Protein AF-A0A2N4TRE2-F1 (afdb_monomer_lite)

Secondary structure (DSSP, 8-state):
--TT-HHHHHHHHHHHHHHHHHHHHHHHHHHHHHHHHHHHHHHHHHHHHHHHHHHHHHHHHHHHHHHHHHHHHHHHHHHHHHHHHS-HHHHHHHHHH---BHHHHHHHHHHHTT-PPPHHHHT--SB-S--HHHHHHHHHHHHHHHHHHHHHHHHHHHHHHHHHHHTS--

pLDDT: mean 89.24, std 7.19, range [51.22, 96.75]

Foldseek 3Di:
DDPPDVVVVVVVVVVVVVVVVVVVVVVVVVVVVVVVVVVVVVVVLVVQLVVQLVVLVVVLVVVLVVQLVVLVVVLVVVVVVCCVVDPPVVLVVQQVVDFDFQLVVQVVVCVVVVHDGDPVSNPGRDRPPDTPVNVVVVVSVVVSVVSSVVSVVVSVVVSVVSSVVSPDDD

Radius of gyration: 38.91 Å; chains: 1; bounding box: 86×21×116 Å

Structure (mmCIF, N/CA/C/O backbone):
data_AF-A0A2N4TRE2-F1
#
_entry.id   AF-A0A2N4TRE2-F1
#
loop_
_atom_site.group_PDB
_atom_site.id
_atom_site.type_symbol
_atom_site.label_atom_id
_atom_site.label_alt_id
_atom_site.label_comp_id
_atom_site.label_asym_id
_atom_site.label_entity_id
_atom_site.label_seq_id
_atom_site.pdbx_PDB_ins_code
_atom_site.Cartn_x
_atom_site.Cartn_y
_atom_site.Cartn_z
_atom_site.occupancy
_atom_site.B_iso_or_equiv
_atom_site.auth_seq_id
_atom_site.auth_comp_id
_atom_site.auth_asym_id
_atom_site.auth_atom_id
_atom_site.pdbx_PDB_model_num
ATOM 1 N N . MET A 1 1 ? -52.510 6.042 80.721 1.00 52.31 1 MET A N 1
ATOM 2 C CA . MET A 1 1 ? -51.894 4.866 80.067 1.00 52.31 1 MET A CA 1
ATOM 3 C C . MET A 1 1 ? -50.454 4.819 80.534 1.00 52.31 1 MET A C 1
ATOM 5 O O . MET A 1 1 ? -49.744 5.797 80.347 1.00 52.31 1 MET A O 1
ATOM 9 N N . SER A 1 2 ? -50.095 3.790 81.301 1.00 51.22 2 SER A N 1
ATOM 10 C CA . SER A 1 2 ? -48.836 3.756 82.049 1.00 51.22 2 SER A CA 1
ATOM 11 C C . SER A 1 2 ? -47.662 3.519 81.100 1.00 51.22 2 SER A C 1
ATOM 13 O O . SER A 1 2 ? -47.667 2.554 80.342 1.00 51.22 2 SER A O 1
ATOM 15 N N . LEU A 1 3 ? -46.650 4.385 81.153 1.00 57.44 3 LEU A N 1
ATOM 16 C CA . LEU A 1 3 ? -45.435 4.319 80.327 1.00 57.44 3 LEU A CA 1
ATOM 17 C C . LEU A 1 3 ? -44.538 3.090 80.640 1.00 57.44 3 LEU A C 1
ATOM 19 O O . LEU A 1 3 ? -43.491 2.922 80.017 1.00 57.44 3 LEU A O 1
ATOM 23 N N . LEU A 1 4 ? -44.951 2.223 81.577 1.00 63.62 4 LEU A N 1
ATOM 24 C CA . LEU A 1 4 ? -44.218 1.045 82.068 1.00 63.62 4 LEU A CA 1
ATOM 25 C C . LEU A 1 4 ? -44.864 -0.315 81.722 1.00 63.62 4 LEU A C 1
ATOM 27 O O . LEU A 1 4 ? -44.445 -1.336 82.261 1.00 63.62 4 LEU A O 1
ATOM 31 N N . ASP A 1 5 ? -45.871 -0.370 80.843 1.00 74.88 5 ASP A N 1
ATOM 32 C CA . ASP A 1 5 ? -46.537 -1.637 80.500 1.00 74.88 5 ASP A CA 1
ATOM 33 C C . ASP A 1 5 ? -45.691 -2.464 79.491 1.00 74.88 5 ASP A C 1
ATOM 35 O O . ASP A 1 5 ? -45.475 -2.019 78.355 1.00 74.88 5 ASP A O 1
ATOM 39 N N . PRO A 1 6 ? -45.198 -3.672 79.841 1.00 75.81 6 PRO A N 1
ATOM 40 C CA . PRO A 1 6 ? -44.237 -4.426 79.019 1.00 75.81 6 PRO A CA 1
ATOM 41 C C . PRO A 1 6 ? -44.798 -4.875 77.661 1.00 75.81 6 PRO A C 1
ATOM 43 O O . PRO A 1 6 ? -44.048 -5.072 76.705 1.00 75.81 6 PRO A O 1
ATOM 46 N N . ARG A 1 7 ? -46.126 -4.991 77.538 1.00 79.56 7 ARG A N 1
ATOM 47 C CA . ARG A 1 7 ? -46.806 -5.336 76.277 1.00 79.56 7 ARG A CA 1
ATOM 48 C C . ARG A 1 7 ? -46.761 -4.198 75.255 1.00 79.56 7 ARG A C 1
ATOM 50 O O . ARG A 1 7 ? -46.679 -4.459 74.058 1.00 79.56 7 ARG A O 1
ATOM 57 N N . PHE A 1 8 ? -46.774 -2.947 75.721 1.00 81.81 8 PHE A N 1
ATOM 58 C CA . PHE A 1 8 ? -46.660 -1.771 74.859 1.00 81.81 8 PHE A CA 1
ATOM 59 C C . PHE A 1 8 ? -45.243 -1.663 74.278 1.00 81.81 8 PHE A C 1
ATOM 61 O O . PHE A 1 8 ? -45.077 -1.507 73.070 1.00 81.81 8 PHE A O 1
ATOM 68 N N . TRP A 1 9 ? -44.220 -1.867 75.114 1.00 81.38 9 TRP A N 1
ATOM 69 C CA . TRP A 1 9 ? -42.819 -1.905 74.683 1.00 81.38 9 TRP A CA 1
ATOM 70 C C . TRP A 1 9 ? -42.515 -3.059 73.717 1.00 81.38 9 TRP A C 1
ATOM 72 O O . TRP A 1 9 ? -41.802 -2.851 72.738 1.00 81.38 9 TRP A O 1
ATOM 82 N N . ALA A 1 10 ? -43.105 -4.243 73.916 1.00 85.19 10 ALA A N 1
ATOM 83 C CA . ALA A 1 10 ? -42.970 -5.357 72.973 1.00 85.19 10 ALA A CA 1
ATOM 84 C C . ALA A 1 10 ? -43.530 -5.018 71.575 1.00 85.19 10 ALA A C 1
ATOM 86 O O . ALA A 1 10 ? -42.893 -5.319 70.565 1.00 85.19 10 ALA A O 1
ATOM 87 N N . GLY A 1 11 ? -44.683 -4.342 71.508 1.00 87.50 11 GLY A N 1
ATOM 88 C CA . GLY A 1 11 ? -45.263 -3.875 70.245 1.00 87.50 11 GLY A CA 1
ATOM 89 C C . GLY A 1 11 ? -44.408 -2.812 69.548 1.00 87.50 11 GLY A C 1
ATOM 90 O O . GLY A 1 11 ? -44.210 -2.880 68.336 1.00 87.50 11 GLY A O 1
ATOM 91 N N . VAL A 1 12 ? -43.842 -1.871 70.312 1.00 88.00 12 VAL A N 1
ATOM 92 C CA . VAL A 1 12 ? -42.935 -0.833 69.788 1.00 88.00 12 VAL A CA 1
ATOM 93 C C . VAL A 1 12 ? -41.652 -1.446 69.221 1.00 88.00 12 VAL A C 1
ATOM 95 O O . VAL A 1 12 ? -41.240 -1.075 68.124 1.00 88.00 12 VAL A O 1
ATOM 98 N N . ILE A 1 13 ? -41.047 -2.415 69.915 1.00 88.56 13 ILE A N 1
ATOM 99 C CA . ILE A 1 13 ? -39.834 -3.105 69.445 1.00 88.56 13 ILE A CA 1
ATOM 100 C C . ILE A 1 13 ? -40.115 -3.887 68.156 1.00 88.56 13 ILE A C 1
ATOM 102 O O . ILE A 1 13 ? -39.325 -3.818 67.215 1.00 88.56 13 ILE A O 1
ATOM 106 N N . LEU A 1 14 ? -41.253 -4.585 68.076 1.00 90.19 14 LEU A N 1
ATOM 107 C CA . LEU A 1 14 ? -41.652 -5.318 66.872 1.00 90.19 14 LEU A CA 1
ATOM 108 C C . LEU A 1 14 ? -41.878 -4.377 65.676 1.00 90.19 14 LEU A C 1
ATOM 110 O O . LEU A 1 14 ? -41.430 -4.666 64.567 1.00 90.19 14 LEU A O 1
ATOM 114 N N . ALA A 1 15 ? -42.533 -3.235 65.901 1.00 88.31 15 ALA A N 1
ATOM 115 C CA . ALA A 1 15 ? -42.754 -2.223 64.870 1.00 88.31 15 ALA A CA 1
ATOM 116 C C . ALA A 1 15 ? -41.435 -1.609 64.371 1.00 88.31 15 ALA A C 1
ATOM 118 O O . ALA A 1 15 ? -41.248 -1.448 63.165 1.00 88.31 15 ALA A O 1
ATOM 119 N N . LEU A 1 16 ? -40.494 -1.327 65.279 1.00 89.12 16 LEU A N 1
ATOM 120 C CA . LEU A 1 16 ? -39.148 -0.857 64.940 1.00 89.12 16 LEU A CA 1
ATOM 121 C C . LEU A 1 16 ? -38.367 -1.897 64.129 1.00 89.12 16 LEU A C 1
ATOM 123 O O . LEU A 1 16 ? -37.756 -1.547 63.122 1.00 89.12 16 LEU A O 1
ATOM 127 N N . ALA A 1 17 ? -38.429 -3.173 64.519 1.00 89.38 17 ALA A N 1
ATOM 128 C CA . ALA A 1 17 ? -37.775 -4.262 63.797 1.00 89.38 17 ALA A CA 1
ATOM 129 C C . ALA A 1 17 ? -38.332 -4.431 62.371 1.00 89.38 17 ALA A C 1
ATOM 131 O O . ALA A 1 17 ? -37.563 -4.587 61.422 1.00 89.38 17 ALA A O 1
ATOM 132 N N . LEU A 1 18 ? -39.656 -4.340 62.199 1.00 89.56 18 LEU A N 1
ATOM 133 C CA . LEU A 1 18 ? -40.311 -4.393 60.887 1.00 89.56 18 LEU A CA 1
ATOM 134 C C . LEU A 1 18 ? -39.955 -3.190 60.006 1.00 89.56 18 LEU A C 1
ATOM 136 O O . LEU A 1 18 ? -39.628 -3.372 58.834 1.00 89.56 18 LEU A O 1
ATOM 140 N N . ALA A 1 19 ? -39.979 -1.976 60.561 1.00 86.12 19 ALA A N 1
ATOM 141 C CA . ALA A 1 19 ? -39.602 -0.766 59.832 1.00 86.12 19 ALA A CA 1
ATOM 142 C C . ALA A 1 19 ? -38.138 -0.819 59.368 1.00 86.12 19 ALA A C 1
ATOM 144 O O . ALA A 1 19 ? -37.836 -0.481 58.222 1.00 86.12 19 ALA A O 1
ATOM 145 N N . PHE A 1 20 ? -37.238 -1.308 60.227 1.00 86.06 20 PHE A N 1
ATOM 146 C CA . PHE A 1 20 ? -35.825 -1.465 59.892 1.00 86.06 20 PHE A CA 1
ATOM 147 C C . PHE A 1 20 ? -35.604 -2.553 58.830 1.00 86.06 20 PHE A C 1
ATOM 149 O O . PHE A 1 20 ? -34.877 -2.327 57.864 1.00 86.06 20 PHE A O 1
ATOM 156 N N . GLY A 1 21 ? -36.278 -3.704 58.949 1.00 84.44 21 GLY A N 1
ATOM 157 C CA . GLY A 1 21 ? -36.194 -4.797 57.975 1.00 84.44 21 GLY A CA 1
ATOM 158 C C . GLY A 1 21 ? -36.714 -4.414 56.584 1.00 84.44 21 GLY A C 1
ATOM 159 O O . GLY A 1 21 ? -36.056 -4.695 55.582 1.00 84.44 21 GLY A O 1
ATOM 160 N N . LEU A 1 22 ? -37.854 -3.715 56.511 1.00 85.19 22 LEU A N 1
ATOM 161 C CA . LEU A 1 22 ? -38.410 -3.211 55.249 1.00 85.19 22 LEU A CA 1
ATOM 162 C C . LEU A 1 22 ? -37.526 -2.125 54.623 1.00 85.19 22 LEU A C 1
ATOM 164 O O . LEU A 1 22 ? -37.300 -2.151 53.413 1.00 85.19 22 LEU A O 1
ATOM 168 N N . GLY A 1 23 ? -36.986 -1.205 55.430 1.00 84.94 23 GLY A N 1
ATOM 169 C CA . GLY A 1 23 ? -36.059 -0.173 54.958 1.00 84.94 23 GLY A CA 1
ATOM 170 C C . GLY A 1 23 ? -34.765 -0.757 54.385 1.00 84.94 23 GLY A C 1
ATOM 171 O O . GLY A 1 23 ? -34.321 -0.339 53.315 1.00 84.94 23 GLY A O 1
ATOM 172 N N . TYR A 1 24 ? -34.195 -1.770 55.045 1.00 85.75 24 TYR A N 1
ATOM 173 C CA . TYR A 1 24 ? -32.981 -2.443 54.577 1.00 85.75 24 TYR A CA 1
ATOM 174 C C . TYR A 1 24 ? -33.227 -3.239 53.284 1.00 85.75 24 TYR A C 1
ATOM 176 O O . TYR A 1 24 ? -32.453 -3.125 52.334 1.00 85.75 24 TYR A O 1
ATOM 184 N N . GLY A 1 25 ? -34.338 -3.982 53.201 1.00 84.12 25 GLY A N 1
ATOM 185 C CA . GLY A 1 25 ? -34.708 -4.740 52.000 1.00 84.12 25 GLY A CA 1
ATOM 186 C C . GLY A 1 25 ? -35.023 -3.855 50.787 1.00 84.12 25 GLY A C 1
ATOM 187 O O . GLY A 1 25 ? -34.605 -4.162 49.671 1.00 84.12 25 GLY A O 1
ATOM 188 N N . ALA A 1 26 ? -35.702 -2.722 50.995 1.00 85.88 26 ALA A N 1
ATOM 189 C CA . ALA A 1 26 ? -35.953 -1.744 49.935 1.00 85.88 26 ALA A CA 1
ATOM 190 C C . ALA A 1 26 ? -34.657 -1.062 49.458 1.00 85.88 26 ALA A C 1
ATOM 192 O O . ALA A 1 26 ? -34.483 -0.843 48.257 1.00 85.88 26 ALA A O 1
ATOM 193 N N . GLY A 1 27 ? -33.729 -0.773 50.377 1.00 84.06 27 GLY A N 1
ATOM 194 C CA . GLY A 1 27 ? -32.415 -0.218 50.053 1.00 84.06 27 GLY A CA 1
ATOM 195 C C . GLY A 1 27 ? -31.552 -1.164 49.213 1.00 84.06 27 GLY A C 1
ATOM 196 O O . GLY A 1 27 ? -30.948 -0.729 48.232 1.00 84.06 27 GLY A O 1
ATOM 197 N N . ASP A 1 28 ? -31.535 -2.457 49.545 1.00 85.56 28 ASP A N 1
ATOM 198 C CA . ASP A 1 28 ? -30.768 -3.459 48.795 1.00 85.56 28 ASP A CA 1
ATOM 199 C C . ASP A 1 28 ? -31.357 -3.707 47.396 1.00 85.56 28 ASP A C 1
ATOM 201 O O . ASP A 1 28 ? -30.631 -3.743 46.400 1.00 85.56 28 ASP A O 1
ATOM 205 N N . LEU A 1 29 ? -32.691 -3.746 47.284 1.00 86.50 29 LEU A N 1
ATOM 206 C CA . LEU A 1 29 ? -33.369 -3.833 45.990 1.00 86.50 29 LEU A CA 1
ATOM 207 C C . LEU A 1 29 ? -33.088 -2.604 45.112 1.00 86.50 29 LEU A C 1
ATOM 209 O O . LEU A 1 29 ? -32.819 -2.750 43.917 1.00 86.50 29 LEU A O 1
ATOM 213 N N . HIS A 1 30 ? -33.109 -1.401 45.693 1.00 85.75 30 HIS A N 1
ATOM 214 C CA . HIS A 1 30 ? -32.768 -0.173 44.977 1.00 85.75 30 HIS A CA 1
ATOM 215 C C . HIS A 1 30 ? -31.310 -0.188 44.507 1.00 85.75 30 HIS A C 1
ATOM 217 O O . HIS A 1 30 ? -31.031 0.111 43.346 1.00 85.75 30 HIS A O 1
ATOM 223 N N . ARG A 1 31 ? -30.380 -0.620 45.365 1.00 86.44 31 ARG A N 1
ATOM 224 C CA . ARG A 1 31 ? -28.963 -0.765 45.014 1.00 86.44 31 ARG A CA 1
ATOM 225 C C . ARG A 1 31 ? -28.767 -1.757 43.865 1.00 86.44 31 ARG A C 1
ATOM 227 O O . ARG A 1 31 ? -28.085 -1.429 42.898 1.00 86.44 31 ARG A O 1
ATOM 234 N N . LEU A 1 32 ? -29.421 -2.918 43.910 1.00 87.81 32 LEU A N 1
ATOM 235 C CA . LEU A 1 32 ? -29.396 -3.904 42.823 1.00 87.81 32 LEU A CA 1
ATOM 236 C C . LEU A 1 32 ? -29.963 -3.346 41.508 1.00 87.81 32 LEU A C 1
ATOM 238 O O . LEU A 1 32 ? -29.422 -3.629 40.438 1.00 87.81 32 LEU A O 1
ATOM 242 N N . GLN A 1 33 ? -31.035 -2.551 41.559 1.00 88.75 33 GLN A N 1
ATOM 243 C CA . GLN A 1 33 ? -31.589 -1.892 40.372 1.00 88.75 33 GLN A CA 1
ATOM 244 C C . GLN A 1 33 ? -30.642 -0.835 39.799 1.00 88.75 33 GLN A C 1
ATOM 246 O O . GLN A 1 33 ? -30.454 -0.792 38.582 1.00 88.75 33 GLN A O 1
ATOM 251 N N . VAL A 1 34 ? -30.011 -0.024 40.651 1.00 91.44 34 VAL A N 1
ATOM 252 C CA . VAL A 1 34 ? -29.026 0.980 40.227 1.00 91.44 34 VAL A CA 1
ATOM 253 C C . VAL A 1 34 ? -27.827 0.303 39.566 1.00 91.44 34 VAL A C 1
ATOM 255 O O . VAL A 1 34 ? -27.470 0.686 38.454 1.00 91.44 34 VAL A O 1
ATOM 258 N N . GLU A 1 35 ? -27.267 -0.750 40.165 1.00 90.31 35 GLU A N 1
ATOM 259 C CA . GLU A 1 35 ? -26.162 -1.518 39.570 1.00 90.31 35 GLU A CA 1
ATOM 260 C C . GLU A 1 35 ? -26.550 -2.129 38.218 1.00 90.31 35 GLU A C 1
ATOM 262 O O . GLU A 1 35 ? -25.813 -2.007 37.240 1.00 90.31 35 GLU A O 1
ATOM 267 N N . ARG A 1 36 ? -27.750 -2.719 38.109 1.00 90.19 36 ARG A N 1
ATOM 268 C CA . ARG A 1 36 ? -28.257 -3.245 36.830 1.00 90.19 36 ARG A CA 1
ATOM 269 C C . ARG A 1 36 ? -28.422 -2.147 35.787 1.00 90.19 36 ARG A C 1
ATOM 271 O O . ARG A 1 36 ? -28.043 -2.356 34.640 1.00 90.19 36 ARG A O 1
ATOM 278 N N . SER A 1 37 ? -28.961 -0.988 36.163 1.00 87.88 37 SER A N 1
ATOM 279 C CA . SER A 1 37 ? -29.135 0.139 35.242 1.00 87.88 37 SER A CA 1
ATOM 280 C C . SER A 1 37 ? -27.794 0.692 34.756 1.00 87.88 37 SER A C 1
ATOM 282 O O . SER A 1 37 ? -27.637 0.917 33.560 1.00 87.88 37 SER A O 1
ATOM 284 N N . ARG A 1 38 ? -26.793 0.804 35.639 1.00 90.50 38 ARG A N 1
ATOM 285 C CA . ARG A 1 38 ? -25.423 1.206 35.291 1.00 90.50 38 ARG A CA 1
ATOM 286 C C . ARG A 1 38 ? -24.749 0.180 34.390 1.00 90.50 38 ARG A C 1
ATOM 288 O O . ARG A 1 38 ? -24.151 0.554 33.388 1.00 90.50 38 ARG A O 1
ATOM 295 N N . ALA A 1 39 ? -24.895 -1.109 34.693 1.00 90.69 39 ALA A N 1
ATOM 296 C CA . ALA A 1 39 ? -24.371 -2.185 33.858 1.00 90.69 39 ALA A CA 1
ATOM 297 C C . ALA A 1 39 ? -25.030 -2.205 32.468 1.00 90.69 39 ALA A C 1
ATOM 299 O O . ALA A 1 39 ? -24.350 -2.422 31.468 1.00 90.69 39 ALA A O 1
ATOM 300 N N . LEU A 1 40 ? -26.340 -1.951 32.384 1.00 90.69 40 LEU A N 1
ATOM 301 C CA . LEU A 1 40 ? -27.050 -1.811 31.110 1.00 90.69 40 LEU A CA 1
ATOM 302 C C . LEU A 1 40 ? -26.593 -0.566 30.342 1.00 90.69 40 LEU A C 1
ATOM 304 O O . LEU A 1 40 ? -26.333 -0.670 29.149 1.00 90.69 40 LEU A O 1
ATOM 308 N N . GLN A 1 41 ? -26.431 0.580 31.007 1.00 89.31 41 GLN A N 1
ATOM 309 C CA . GLN A 1 41 ? -25.905 1.802 30.388 1.00 89.31 41 GLN A CA 1
ATOM 310 C C . GLN A 1 41 ? -24.479 1.605 29.864 1.00 89.31 41 GLN A C 1
ATOM 312 O O . GLN A 1 41 ? -24.200 1.985 28.732 1.00 89.31 41 GLN A O 1
ATOM 317 N N . ALA A 1 42 ? -23.605 0.944 30.629 1.00 87.38 42 ALA A N 1
ATOM 318 C CA . ALA A 1 42 ? -22.251 0.612 30.195 1.00 87.38 42 ALA A CA 1
ATOM 319 C C . ALA A 1 42 ? -22.254 -0.311 28.966 1.00 87.38 42 ALA A C 1
ATOM 321 O O . ALA A 1 42 ? -21.505 -0.078 28.022 1.00 87.38 42 ALA A O 1
ATOM 322 N N . LYS A 1 43 ? -23.140 -1.317 28.933 1.00 90.25 43 LYS A N 1
ATOM 323 C CA . LYS A 1 43 ? -23.313 -2.197 27.765 1.00 90.25 43 LYS A CA 1
ATOM 324 C C . LYS A 1 43 ? -23.824 -1.446 26.537 1.00 90.25 43 LYS A C 1
ATOM 326 O O . LYS A 1 43 ? -23.332 -1.684 25.441 1.00 90.25 43 LYS A O 1
ATOM 331 N N . VAL A 1 44 ? -24.792 -0.545 26.706 1.00 90.25 44 VAL A N 1
ATOM 332 C CA . VAL A 1 44 ? -25.315 0.276 25.603 1.00 90.25 44 VAL A CA 1
ATOM 333 C C . VAL A 1 44 ? -24.244 1.236 25.089 1.00 90.25 44 VAL A C 1
ATOM 335 O O . VAL A 1 44 ? -24.083 1.353 23.880 1.00 90.25 44 VAL A O 1
ATOM 338 N N . ALA A 1 45 ? -23.481 1.877 25.978 1.00 86.38 45 ALA A N 1
ATOM 339 C CA . ALA A 1 45 ? -22.368 2.740 25.595 1.00 86.38 45 ALA A CA 1
ATOM 340 C C . ALA A 1 45 ? -21.293 1.960 24.820 1.00 86.38 45 ALA A C 1
ATOM 342 O O . ALA A 1 45 ? -20.886 2.403 23.749 1.00 86.38 45 ALA A O 1
ATOM 343 N N . ALA A 1 46 ? -20.916 0.768 25.297 1.00 87.44 46 ALA A N 1
ATOM 344 C CA . ALA A 1 46 ? -19.979 -0.117 24.606 1.00 87.44 46 ALA A CA 1
ATOM 345 C C . ALA A 1 46 ? -20.492 -0.527 23.212 1.00 87.44 46 ALA A C 1
ATOM 347 O O . ALA A 1 46 ? -19.784 -0.376 22.218 1.00 87.44 46 ALA A O 1
ATOM 348 N N . ALA A 1 47 ? -21.756 -0.945 23.106 1.00 89.62 47 ALA A N 1
ATOM 349 C CA . ALA A 1 47 ? -22.370 -1.300 21.826 1.00 89.62 47 ALA A CA 1
ATOM 350 C C . ALA A 1 47 ? -22.446 -0.104 20.854 1.00 89.62 47 ALA A C 1
ATOM 352 O O . ALA A 1 47 ? -22.258 -0.258 19.647 1.00 89.62 47 ALA A O 1
ATOM 353 N N . GLN A 1 48 ? -22.693 1.109 21.362 1.00 87.88 48 GLN A N 1
ATOM 354 C CA . GLN A 1 48 ? -22.665 2.327 20.550 1.00 87.88 48 GLN A CA 1
ATOM 355 C C . GLN A 1 48 ? -21.254 2.649 20.053 1.00 87.88 48 GLN A C 1
ATOM 357 O O . GLN A 1 48 ? -21.099 3.018 18.888 1.00 87.88 48 GLN A O 1
ATOM 362 N N . THR A 1 49 ? -20.226 2.496 20.894 1.00 85.44 49 THR A N 1
ATOM 363 C CA . THR A 1 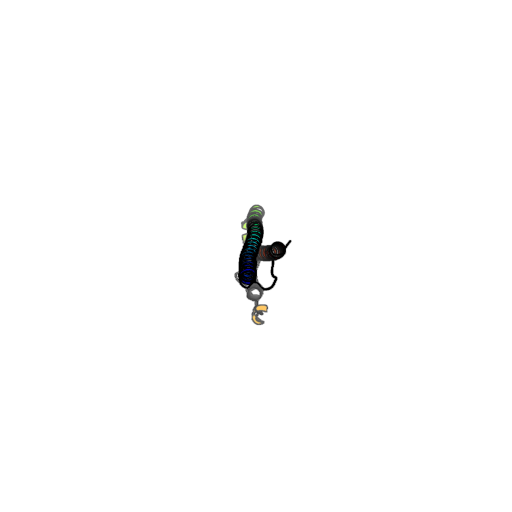49 ? -18.833 2.673 20.465 1.00 85.44 49 THR A CA 1
ATOM 364 C C . THR A 1 49 ? -18.436 1.632 19.424 1.00 85.44 49 THR A C 1
ATOM 366 O O . THR A 1 49 ? -17.929 2.013 18.374 1.00 85.44 49 THR A O 1
ATOM 369 N N . GLU A 1 50 ? -18.770 0.355 19.625 1.00 86.75 50 GLU A N 1
ATOM 370 C CA . GLU A 1 50 ? -18.509 -0.717 18.654 1.00 86.75 50 GLU A CA 1
ATOM 371 C C . GLU A 1 50 ? -19.188 -0.435 17.308 1.00 86.75 50 GLU A C 1
ATOM 373 O O . GLU A 1 50 ? -18.562 -0.552 16.256 1.00 86.75 50 GLU A O 1
ATOM 378 N N . SER A 1 51 ? -20.445 0.021 17.318 1.00 88.31 51 SER A N 1
ATOM 379 C CA . SER A 1 51 ? -21.152 0.394 16.089 1.00 88.31 51 SER A CA 1
ATOM 380 C C . SER A 1 51 ? -20.473 1.556 15.354 1.00 88.31 51 SER A C 1
ATOM 382 O O . SER A 1 51 ? -20.341 1.509 14.127 1.00 88.31 51 SER A O 1
ATOM 384 N N . ARG A 1 52 ? -20.005 2.582 16.077 1.00 86.69 52 ARG A N 1
ATOM 385 C CA . ARG A 1 52 ? -19.258 3.705 15.485 1.00 86.69 52 ARG A CA 1
ATOM 386 C C . ARG A 1 52 ? -17.942 3.224 14.879 1.00 86.69 52 ARG A C 1
ATOM 388 O O . ARG A 1 52 ? -17.669 3.539 13.722 1.00 86.69 52 ARG A O 1
ATOM 395 N N . GLN A 1 53 ? -17.185 2.407 15.606 1.00 86.19 53 GLN A N 1
ATOM 396 C CA . GLN A 1 53 ? -15.924 1.827 15.140 1.00 86.19 53 GLN A CA 1
ATOM 397 C C . GLN A 1 53 ? -16.108 0.927 13.910 1.00 86.19 53 GLN A C 1
ATOM 399 O O . GLN A 1 53 ? -15.308 0.994 12.973 1.00 86.19 53 GLN A O 1
ATOM 404 N N . ALA A 1 54 ? -17.177 0.127 13.874 1.00 88.94 54 ALA A N 1
ATOM 405 C CA . ALA A 1 54 ? -17.525 -0.705 12.725 1.00 88.94 54 ALA A CA 1
ATOM 406 C C . ALA A 1 54 ? -17.872 0.153 11.499 1.00 88.94 54 ALA A C 1
ATOM 408 O O . ALA A 1 54 ? -17.384 -0.112 10.403 1.00 88.94 54 ALA A O 1
ATOM 409 N N . SER A 1 55 ? -18.650 1.225 11.687 1.00 86.69 55 SER A N 1
ATOM 410 C CA . SER A 1 55 ? -19.001 2.145 10.598 1.00 86.69 55 SER A CA 1
ATOM 411 C C . SER A 1 55 ? -17.787 2.899 10.041 1.00 86.69 55 SER A C 1
ATOM 413 O O . SER A 1 55 ? -17.670 3.050 8.827 1.00 86.69 55 SER A O 1
ATOM 415 N N . ALA A 1 56 ? -16.858 3.323 10.905 1.00 87.25 56 ALA A N 1
ATOM 416 C CA . ALA A 1 56 ? -15.605 3.956 10.498 1.00 87.25 56 ALA A CA 1
ATOM 417 C C . ALA A 1 56 ? -14.714 2.973 9.723 1.00 87.25 56 ALA A C 1
ATOM 419 O O . ALA A 1 56 ? -14.211 3.299 8.652 1.00 87.25 56 ALA A O 1
ATOM 420 N N . SER A 1 57 ? -14.600 1.732 10.207 1.00 88.12 57 SER A N 1
ATOM 421 C CA . SER A 1 57 ? -13.828 0.685 9.525 1.00 88.12 57 SER A CA 1
ATOM 422 C C . SER A 1 57 ? -14.398 0.345 8.149 1.00 88.12 57 SER A C 1
ATOM 424 O O . SER A 1 57 ? -13.636 0.204 7.200 1.00 88.12 57 SER A O 1
ATOM 426 N N . ALA A 1 58 ? -15.725 0.258 8.017 1.00 90.00 58 ALA A N 1
ATOM 427 C CA . ALA A 1 58 ? -16.372 -0.013 6.736 1.00 90.00 58 ALA A CA 1
ATOM 428 C C . ALA A 1 58 ? -16.109 1.097 5.704 1.00 90.00 58 ALA A C 1
ATOM 430 O O . ALA A 1 58 ? -15.827 0.797 4.548 1.00 90.00 58 ALA A O 1
ATOM 431 N N . LYS A 1 59 ? -16.152 2.368 6.126 1.00 89.19 59 LYS A N 1
ATOM 432 C CA . LYS A 1 59 ? -15.854 3.512 5.250 1.00 89.19 59 LYS A CA 1
ATOM 433 C C . LYS A 1 59 ? -14.409 3.504 4.769 1.00 89.19 59 LYS A C 1
ATOM 435 O O . LYS A 1 59 ? -14.176 3.591 3.571 1.00 89.19 59 LYS A O 1
ATOM 440 N N . VAL A 1 60 ? -13.453 3.348 5.687 1.00 89.50 60 VAL A N 1
ATOM 441 C CA . VAL A 1 60 ? -12.034 3.313 5.307 1.00 89.50 60 VAL A CA 1
ATOM 442 C C . VAL A 1 60 ? -11.734 2.111 4.411 1.00 89.50 60 VAL A C 1
ATOM 444 O O . VAL A 1 60 ? -10.976 2.245 3.459 1.00 89.50 60 VAL A O 1
ATOM 447 N N . ALA A 1 61 ? -12.352 0.952 4.660 1.00 88.25 61 ALA A N 1
ATOM 448 C CA . ALA A 1 61 ? -12.174 -0.223 3.810 1.00 88.25 61 ALA A CA 1
ATOM 449 C C . ALA A 1 61 ? -12.668 0.007 2.369 1.00 88.25 61 ALA A C 1
ATOM 451 O O . ALA A 1 61 ? -11.986 -0.390 1.425 1.00 88.25 61 ALA A O 1
ATOM 452 N N . ASP A 1 62 ? -13.821 0.660 2.195 1.00 91.50 62 ASP A N 1
ATOM 453 C CA . ASP A 1 62 ? -14.352 1.000 0.869 1.00 91.50 62 ASP A CA 1
ATOM 454 C C . ASP A 1 62 ? -13.462 2.027 0.149 1.00 91.50 62 ASP A C 1
ATOM 456 O O . ASP A 1 62 ? -13.047 1.811 -0.991 1.00 91.50 62 ASP A O 1
ATOM 460 N N . GLU A 1 63 ? -13.072 3.104 0.836 1.00 89.12 63 GLU A N 1
ATOM 461 C CA . GLU A 1 63 ? -12.174 4.125 0.281 1.00 89.12 63 GLU A CA 1
ATOM 462 C C . GLU A 1 63 ? -10.802 3.546 -0.100 1.00 89.12 63 GLU A C 1
ATOM 464 O O . GLU A 1 63 ? -10.275 3.857 -1.172 1.00 89.12 63 GLU A O 1
ATOM 469 N N . ALA A 1 64 ? -10.243 2.663 0.731 1.00 88.00 64 ALA A N 1
ATOM 470 C CA . ALA A 1 64 ? -8.980 1.984 0.460 1.00 88.00 64 ALA A CA 1
ATOM 471 C C . ALA A 1 64 ? -9.085 1.061 -0.765 1.00 88.00 64 ALA A C 1
ATOM 473 O O . ALA A 1 64 ? -8.204 1.071 -1.628 1.00 88.00 64 ALA A O 1
ATOM 474 N N . ALA A 1 65 ? -10.180 0.303 -0.900 1.00 89.25 65 ALA A N 1
ATOM 475 C CA . ALA A 1 65 ? -10.409 -0.561 -2.059 1.00 89.25 65 ALA A CA 1
ATOM 476 C C . ALA A 1 65 ? -10.530 0.244 -3.367 1.00 89.25 65 ALA A C 1
ATOM 478 O O . ALA A 1 65 ? -9.942 -0.119 -4.394 1.00 89.25 65 ALA A O 1
ATOM 479 N N . GLN A 1 66 ? -11.243 1.372 -3.330 1.00 91.69 66 GLN A N 1
ATOM 480 C CA . GLN A 1 66 ? -11.366 2.277 -4.474 1.00 91.69 66 GLN A CA 1
ATOM 481 C C . GLN A 1 66 ? -10.026 2.930 -4.828 1.00 91.69 66 GLN A C 1
ATOM 483 O O . GLN A 1 66 ? -9.656 2.990 -6.003 1.00 91.69 66 GLN A O 1
ATOM 488 N N . ALA A 1 67 ? -9.268 3.386 -3.828 1.00 89.62 67 ALA A N 1
ATOM 489 C CA . ALA A 1 67 ? -7.952 3.978 -4.035 1.00 89.62 67 ALA A CA 1
ATOM 490 C C . ALA A 1 67 ? -6.963 2.969 -4.639 1.00 89.62 67 ALA A C 1
ATOM 492 O O . ALA A 1 67 ? -6.247 3.314 -5.580 1.00 89.62 67 ALA A O 1
ATOM 493 N N . GLN A 1 68 ? -6.974 1.721 -4.165 1.00 90.44 68 GLN A N 1
ATOM 494 C CA . GLN A 1 68 ? -6.150 0.648 -4.716 1.00 90.44 68 GLN A CA 1
ATOM 495 C C . GLN A 1 68 ? -6.502 0.359 -6.177 1.00 90.44 68 GLN A C 1
ATOM 497 O O . GLN A 1 68 ? -5.615 0.294 -7.027 1.00 90.44 68 GLN A O 1
ATOM 502 N N . THR A 1 69 ? -7.799 0.246 -6.478 1.00 92.44 69 THR A N 1
ATOM 503 C CA . THR A 1 69 ? -8.282 0.051 -7.852 1.00 92.44 69 THR A CA 1
ATOM 504 C C . THR A 1 69 ? -7.813 1.194 -8.746 1.00 92.44 69 THR A C 1
ATOM 506 O O . THR A 1 69 ? -7.303 0.958 -9.836 1.00 92.44 69 THR A O 1
ATOM 509 N N . ARG A 1 70 ? -7.906 2.440 -8.263 1.00 92.94 70 ARG A N 1
ATOM 510 C CA . ARG A 1 70 ? -7.454 3.620 -9.004 1.00 92.94 70 ARG A CA 1
ATOM 511 C C . ARG A 1 70 ? -5.961 3.570 -9.321 1.00 92.94 70 ARG A C 1
ATOM 513 O O . ARG A 1 70 ? -5.585 3.871 -10.452 1.00 92.94 70 ARG A O 1
ATOM 520 N N . ILE A 1 71 ? -5.122 3.201 -8.353 1.00 92.00 71 ILE A N 1
ATOM 521 C CA . ILE A 1 71 ? -3.674 3.054 -8.566 1.00 92.00 71 ILE A CA 1
ATOM 522 C C . ILE A 1 71 ? -3.436 2.037 -9.686 1.00 92.00 71 ILE A C 1
ATOM 524 O O . ILE A 1 71 ? -2.871 2.400 -10.713 1.00 92.00 71 ILE A O 1
ATOM 528 N N . GLN A 1 72 ? -3.984 0.827 -9.558 1.00 90.25 72 GLN A N 1
ATOM 529 C CA . GLN A 1 72 ? -3.832 -0.229 -10.565 1.00 90.25 72 GLN A CA 1
ATOM 530 C C . GLN A 1 72 ? -4.309 0.205 -11.956 1.00 90.25 72 GLN A C 1
ATOM 532 O O . GLN A 1 72 ? -3.638 -0.051 -12.955 1.00 90.25 72 GLN A O 1
ATOM 537 N N . THR A 1 73 ? -5.445 0.908 -12.046 1.00 91.62 73 THR A N 1
ATOM 538 C CA . THR A 1 73 ? -5.947 1.403 -13.336 1.00 91.62 73 THR A CA 1
ATOM 539 C C . THR A 1 73 ? -5.008 2.417 -13.977 1.00 91.62 73 THR A C 1
ATOM 541 O O . THR A 1 73 ? -4.750 2.312 -15.166 1.00 91.62 73 THR A O 1
ATOM 544 N N . VAL A 1 74 ? -4.432 3.349 -13.209 1.00 92.38 74 VAL A N 1
ATOM 545 C CA . VAL A 1 74 ? -3.523 4.370 -13.757 1.00 92.38 74 VAL A CA 1
ATOM 546 C C . VAL A 1 74 ? -2.248 3.735 -14.313 1.00 92.38 74 VAL A C 1
ATOM 548 O O . VAL A 1 74 ? -1.813 4.107 -15.402 1.00 92.38 74 VAL A O 1
ATOM 551 N N . PHE A 1 75 ? -1.666 2.772 -13.595 1.00 90.62 75 PHE A N 1
ATOM 552 C CA . PHE A 1 75 ? -0.466 2.065 -14.050 1.00 90.62 75 PHE A CA 1
ATOM 553 C C . PHE A 1 75 ? -0.756 1.191 -15.276 1.00 90.62 75 PHE A C 1
ATOM 555 O O . PHE A 1 75 ? -0.001 1.217 -16.247 1.00 90.62 75 PHE A O 1
ATOM 562 N N . ARG A 1 76 ? -1.907 0.507 -15.302 1.00 88.06 76 ARG A N 1
ATOM 563 C CA . ARG A 1 76 ? -2.361 -0.242 -16.481 1.00 88.06 76 ARG A CA 1
ATOM 564 C C . ARG A 1 76 ? -2.587 0.663 -17.697 1.00 88.06 76 ARG A C 1
ATOM 566 O O . ARG A 1 76 ? -2.136 0.337 -18.793 1.00 88.06 76 ARG A O 1
ATOM 573 N N . ASP A 1 77 ? -3.285 1.780 -17.517 1.00 90.12 77 ASP A N 1
ATOM 574 C CA . ASP A 1 77 ? -3.640 2.695 -18.605 1.00 90.12 77 ASP A CA 1
ATOM 575 C C . ASP A 1 77 ? -2.405 3.386 -19.187 1.00 90.12 77 ASP A C 1
ATOM 577 O O . ASP A 1 77 ? -2.341 3.610 -20.395 1.00 90.12 77 ASP A O 1
ATOM 581 N N . ARG A 1 78 ? -1.391 3.671 -18.359 1.00 86.69 78 ARG A N 1
ATOM 582 C CA . ARG A 1 78 ? -0.113 4.230 -18.816 1.00 86.69 78 ARG A CA 1
ATOM 583 C C . ARG A 1 78 ? 0.601 3.300 -19.800 1.00 86.69 78 ARG A C 1
ATOM 585 O O . ARG A 1 78 ? 1.075 3.776 -20.827 1.00 86.69 78 ARG A O 1
ATOM 592 N N . ILE A 1 79 ? 0.629 1.996 -19.520 1.00 82.50 79 ILE A N 1
ATOM 593 C CA . ILE A 1 79 ? 1.233 0.994 -20.415 1.00 82.50 79 ILE A CA 1
ATOM 594 C C . ILE A 1 79 ? 0.475 0.949 -21.748 1.00 82.50 79 ILE A C 1
ATOM 596 O O . ILE A 1 79 ? 1.083 1.026 -22.812 1.00 82.50 79 ILE A O 1
ATOM 600 N N . LEU A 1 80 ? -0.861 0.912 -21.698 1.00 84.81 80 LEU A N 1
ATOM 601 C CA . LEU A 1 80 ? -1.699 0.924 -22.903 1.00 84.81 80 LEU A CA 1
ATOM 602 C C . LEU A 1 80 ? -1.506 2.196 -23.737 1.00 84.81 80 LEU A C 1
ATOM 604 O O . LEU A 1 80 ? -1.530 2.150 -24.966 1.00 84.81 80 LEU A O 1
ATOM 608 N N . TYR A 1 81 ? -1.342 3.338 -23.070 1.00 87.44 81 TYR A N 1
ATOM 609 C CA . TYR A 1 81 ? -1.101 4.616 -23.723 1.00 87.44 81 TYR A CA 1
ATOM 610 C C . TYR A 1 81 ? 0.268 4.644 -24.407 1.00 87.44 81 TYR A C 1
ATOM 612 O O . TYR A 1 81 ? 0.350 4.990 -25.584 1.00 87.44 81 TYR A O 1
ATOM 620 N N . ARG A 1 82 ? 1.319 4.197 -23.710 1.00 85.25 82 ARG A N 1
ATOM 621 C CA . ARG A 1 82 ? 2.667 4.052 -24.270 1.00 85.25 82 ARG A CA 1
ATOM 622 C C . ARG A 1 82 ? 2.660 3.179 -25.524 1.00 85.25 82 ARG A C 1
ATOM 624 O O . ARG A 1 82 ? 3.163 3.617 -26.550 1.00 85.25 82 ARG A O 1
ATOM 631 N N . ASP A 1 83 ? 2.046 1.998 -25.469 1.00 83.44 83 ASP A N 1
ATOM 632 C CA . ASP A 1 83 ? 2.016 1.053 -26.601 1.00 83.44 83 ASP A CA 1
ATOM 633 C C . ASP A 1 83 ? 1.228 1.584 -27.807 1.00 83.44 83 ASP A C 1
ATOM 635 O O . ASP A 1 83 ? 1.412 1.138 -28.939 1.00 83.44 83 ASP A O 1
ATOM 639 N N . ARG A 1 84 ? 0.329 2.547 -27.578 1.00 86.69 84 ARG A N 1
ATOM 640 C CA . ARG A 1 84 ? -0.390 3.245 -28.645 1.00 86.69 84 ARG A CA 1
ATOM 641 C C . ARG A 1 84 ? 0.459 4.333 -29.301 1.00 86.69 84 ARG A C 1
ATOM 643 O O . ARG A 1 84 ? 0.314 4.560 -30.500 1.00 86.69 84 ARG A O 1
ATOM 650 N N . GLU A 1 85 ? 1.260 5.051 -28.520 1.00 89.50 85 GLU A N 1
ATOM 651 C CA . GLU A 1 85 ? 2.063 6.178 -29.006 1.00 89.50 85 GLU A CA 1
ATOM 652 C C . GLU A 1 85 ? 3.411 5.753 -29.583 1.00 89.50 85 GLU A C 1
ATOM 654 O O . GLU A 1 85 ? 3.880 6.355 -30.549 1.00 89.50 85 GLU A O 1
ATOM 659 N N . VAL A 1 86 ? 4.024 4.721 -29.004 1.00 88.19 86 VAL A N 1
ATOM 660 C CA . VAL A 1 86 ? 5.338 4.210 -29.387 1.00 88.19 86 VAL A CA 1
ATOM 661 C C . VAL A 1 86 ? 5.152 2.879 -30.117 1.00 88.19 86 VAL A C 1
ATOM 663 O O . VAL A 1 86 ? 4.777 1.887 -29.490 1.00 88.19 86 VAL A O 1
ATOM 666 N N . PRO A 1 87 ? 5.414 2.823 -31.438 1.00 90.88 87 PRO A N 1
ATOM 667 C CA . PRO A 1 87 ? 5.427 1.569 -32.176 1.00 90.88 87 PRO A CA 1
ATOM 668 C C . PRO A 1 87 ? 6.387 0.557 -31.549 1.00 90.88 87 PRO A C 1
ATOM 670 O O . PRO A 1 87 ? 7.494 0.905 -31.132 1.00 90.88 87 PRO A O 1
ATOM 673 N N . HIS A 1 88 ? 5.982 -0.711 -31.536 1.00 89.06 88 HIS A N 1
ATOM 674 C CA . HIS A 1 88 ? 6.768 -1.797 -30.955 1.00 89.06 88 HIS A CA 1
ATOM 675 C C . HIS A 1 88 ? 8.175 -1.895 -31.563 1.00 89.06 88 HIS A C 1
ATOM 677 O O . HIS A 1 88 ? 9.140 -2.198 -30.865 1.00 89.06 88 HIS A O 1
ATOM 683 N N . GLU A 1 89 ? 8.315 -1.582 -32.850 1.00 89.62 89 GLU A N 1
ATOM 684 C CA . GLU A 1 89 ? 9.590 -1.610 -33.563 1.00 89.62 89 GLU A CA 1
ATOM 685 C C . GLU A 1 89 ? 10.615 -0.634 -32.972 1.00 89.62 89 GLU A C 1
ATOM 687 O O . GLU A 1 89 ? 11.812 -0.920 -33.003 1.00 89.62 89 GLU A O 1
ATOM 692 N N . ILE A 1 90 ? 10.159 0.493 -32.413 1.00 90.62 90 ILE A N 1
ATOM 693 C CA . ILE A 1 90 ? 11.033 1.459 -31.737 1.00 90.62 90 ILE A CA 1
ATOM 694 C C . ILE A 1 90 ? 11.547 0.863 -30.429 1.00 90.62 90 ILE A C 1
ATOM 696 O O . ILE A 1 90 ? 12.744 0.909 -30.177 1.00 90.62 90 ILE A O 1
ATOM 700 N N . VAL A 1 91 ? 10.674 0.219 -29.650 1.00 90.81 91 VAL A N 1
ATOM 701 C CA . VAL A 1 91 ? 11.063 -0.440 -28.393 1.00 90.81 91 VAL A CA 1
ATOM 702 C C . VAL A 1 91 ? 12.118 -1.518 -28.650 1.00 90.81 91 VAL A C 1
ATOM 704 O O . VAL A 1 91 ? 13.146 -1.548 -27.983 1.00 90.81 91 VAL A O 1
ATOM 707 N N . VAL A 1 92 ? 11.919 -2.356 -29.674 1.00 93.44 92 VAL A N 1
ATOM 708 C CA . VAL A 1 92 ? 12.892 -3.397 -30.057 1.00 93.44 92 VAL A CA 1
ATOM 709 C C . VAL A 1 92 ? 14.221 -2.791 -30.517 1.00 93.44 92 VAL A C 1
ATOM 711 O O . VAL A 1 92 ? 15.287 -3.331 -30.216 1.00 93.44 92 VAL A O 1
ATOM 714 N N . HIS A 1 93 ? 14.177 -1.679 -31.255 1.00 94.94 93 HIS A N 1
ATOM 715 C CA . HIS A 1 93 ? 15.384 -0.968 -31.666 1.00 94.94 93 HIS A CA 1
ATOM 716 C C . HIS A 1 93 ? 16.152 -0.410 -30.463 1.00 94.94 93 HIS A C 1
ATOM 718 O O . HIS A 1 93 ? 17.363 -0.614 -30.369 1.00 94.94 93 HIS A O 1
ATOM 724 N N . ASP A 1 94 ? 15.454 0.243 -29.537 1.00 93.62 94 ASP A N 1
ATOM 725 C CA . ASP A 1 94 ? 16.043 0.850 -28.345 1.00 93.62 94 ASP A CA 1
ATOM 726 C C . ASP A 1 94 ? 16.607 -0.208 -27.390 1.00 93.62 94 ASP A C 1
ATOM 728 O O . ASP A 1 94 ? 17.710 -0.034 -26.869 1.00 93.62 94 ASP A O 1
ATOM 732 N N . ASP A 1 95 ? 15.926 -1.346 -27.236 1.00 95.31 95 ASP A N 1
ATOM 733 C CA . ASP A 1 95 ? 16.421 -2.499 -26.476 1.00 95.31 95 ASP A CA 1
ATOM 734 C C . ASP A 1 95 ? 17.724 -3.065 -27.054 1.00 95.31 95 ASP A C 1
ATOM 736 O O . ASP A 1 95 ? 18.613 -3.476 -26.308 1.00 95.31 95 ASP A O 1
ATOM 740 N N . ALA A 1 96 ? 17.867 -3.069 -28.382 1.00 93.31 96 ALA A N 1
ATOM 741 C CA . ALA A 1 96 ? 19.088 -3.517 -29.047 1.00 93.31 96 ALA A CA 1
ATOM 742 C C . ALA A 1 96 ? 20.208 -2.460 -29.020 1.00 93.31 96 ALA A C 1
ATOM 744 O O . ALA A 1 96 ? 21.391 -2.8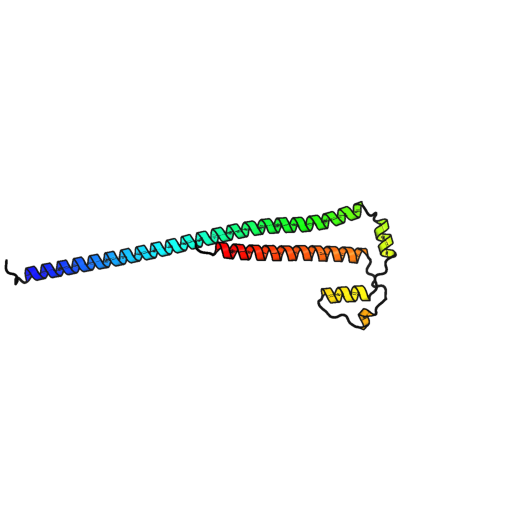12 -28.994 1.00 93.31 96 ALA A O 1
ATOM 745 N N . ALA A 1 97 ? 19.856 -1.173 -29.048 1.00 94.19 97 ALA A N 1
ATOM 746 C CA . ALA A 1 97 ? 20.807 -0.064 -29.048 1.00 94.19 97 ALA A CA 1
ATOM 747 C C . ALA A 1 97 ? 21.343 0.257 -27.642 1.00 94.19 97 ALA A C 1
ATOM 749 O O . ALA A 1 97 ? 22.504 0.652 -27.489 1.00 94.19 97 ALA A O 1
ATOM 750 N N . CYS A 1 98 ? 20.519 0.087 -26.607 1.00 93.94 98 CYS A N 1
ATOM 751 C CA . CYS A 1 98 ? 20.866 0.402 -25.230 1.00 93.94 98 CYS A CA 1
ATOM 752 C C . CYS A 1 98 ? 21.525 -0.794 -24.529 1.00 93.94 98 CYS A C 1
ATOM 754 O O . CYS A 1 98 ? 20.881 -1.764 -24.139 1.00 93.94 98 CYS A O 1
ATOM 756 N N . ARG A 1 99 ? 22.838 -0.710 -24.299 1.00 95.31 99 ARG A N 1
ATOM 757 C CA . ARG A 1 99 ? 23.560 -1.694 -23.483 1.00 95.31 99 ARG A CA 1
ATOM 758 C C . ARG A 1 99 ? 23.485 -1.326 -22.000 1.00 95.31 99 ARG A C 1
ATOM 760 O O . ARG A 1 99 ? 24.156 -0.390 -21.566 1.00 95.31 99 ARG A O 1
ATOM 767 N N . ILE A 1 100 ? 22.792 -2.140 -21.206 1.00 96.19 100 ILE A N 1
ATOM 768 C CA . ILE A 1 100 ? 22.773 -2.010 -19.742 1.00 96.19 100 ILE A CA 1
ATOM 769 C C . ILE A 1 100 ? 24.006 -2.701 -19.119 1.00 96.19 100 ILE A C 1
ATOM 771 O O . ILE A 1 100 ? 24.166 -3.922 -19.274 1.00 96.19 100 ILE A O 1
ATOM 775 N N . PRO A 1 101 ? 24.886 -1.969 -18.406 1.00 96.44 101 PRO A N 1
ATOM 776 C CA . PRO A 1 101 ? 26.095 -2.543 -17.819 1.00 96.44 101 PRO A CA 1
ATOM 777 C C . PRO A 1 101 ? 25.793 -3.366 -16.554 1.00 96.44 101 PRO A C 1
ATOM 779 O O . PRO A 1 101 ? 24.877 -3.050 -15.793 1.00 96.44 101 PRO A O 1
ATOM 782 N N . GLY A 1 102 ? 26.603 -4.394 -16.289 1.00 95.50 102 GLY A N 1
ATOM 783 C CA . GLY A 1 102 ? 26.480 -5.290 -15.133 1.00 95.50 102 GLY A CA 1
ATOM 784 C C . GLY A 1 102 ? 26.467 -4.559 -13.790 1.00 95.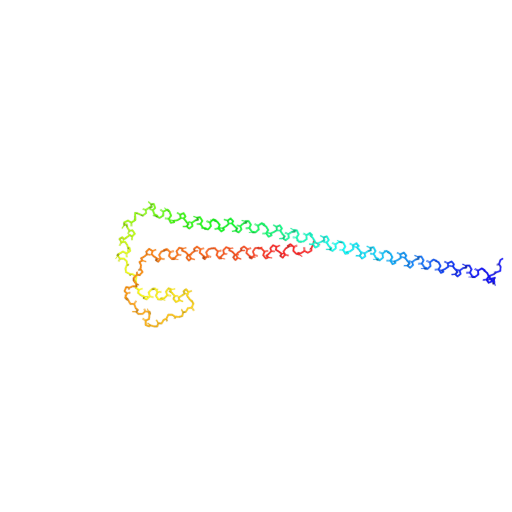50 102 GLY A C 1
ATOM 785 O O . GLY A 1 102 ? 25.645 -4.868 -12.926 1.00 95.50 102 GLY A O 1
ATOM 786 N N . ARG A 1 103 ? 27.269 -3.497 -13.648 1.00 95.50 103 ARG A N 1
ATOM 787 C CA . ARG A 1 103 ? 27.297 -2.645 -12.448 1.00 95.50 103 ARG A CA 1
ATOM 788 C C . ARG A 1 103 ? 25.955 -1.992 -12.123 1.00 95.50 103 ARG A C 1
ATOM 790 O O . ARG A 1 103 ? 25.639 -1.837 -10.947 1.00 95.50 103 ARG A O 1
ATOM 797 N N . PHE A 1 104 ? 25.160 -1.623 -13.135 1.00 95.31 104 PHE A N 1
ATOM 798 C CA . PHE A 1 104 ? 23.837 -1.030 -12.919 1.00 95.31 104 PHE A CA 1
ATOM 799 C C . PHE A 1 104 ? 22.912 -2.065 -12.283 1.00 95.31 104 PHE A C 1
ATOM 801 O O . PHE A 1 104 ? 22.340 -1.812 -11.227 1.00 95.31 104 PHE A O 1
ATOM 808 N N . VAL A 1 105 ? 22.844 -3.258 -12.878 1.00 95.06 105 VAL A N 1
ATOM 809 C CA . VAL A 1 105 ? 22.010 -4.363 -12.387 1.00 95.06 105 VAL A CA 1
ATOM 810 C C . VAL A 1 105 ? 22.466 -4.819 -11.003 1.00 95.06 105 VAL A C 1
ATOM 812 O O . VAL A 1 105 ? 21.640 -5.024 -10.116 1.00 95.06 105 VAL A O 1
ATOM 815 N N . GLY A 1 106 ? 23.778 -4.930 -10.784 1.00 94.44 106 GLY A N 1
ATOM 816 C CA . GLY A 1 106 ? 24.351 -5.265 -9.483 1.00 94.44 106 GLY A CA 1
ATOM 817 C C . GLY A 1 106 ? 23.946 -4.264 -8.402 1.00 94.44 106 GLY A C 1
ATOM 818 O O . GLY A 1 106 ? 23.429 -4.665 -7.361 1.00 94.44 106 GLY A O 1
ATOM 819 N N . MET A 1 107 ? 24.111 -2.966 -8.671 1.00 94.69 107 MET A N 1
ATOM 820 C CA . MET A 1 107 ? 23.734 -1.905 -7.736 1.00 94.69 107 MET A CA 1
ATOM 821 C C . MET A 1 107 ? 22.221 -1.856 -7.488 1.00 94.69 107 MET A C 1
ATOM 823 O O . MET A 1 107 ? 21.806 -1.773 -6.333 1.00 94.69 107 MET A O 1
ATOM 827 N N . TRP A 1 108 ? 21.402 -1.961 -8.539 1.00 94.25 108 TRP A N 1
ATOM 828 C CA . TRP A 1 108 ? 19.937 -1.987 -8.441 1.00 94.25 108 TRP A CA 1
ATOM 829 C C . TRP A 1 108 ? 19.452 -3.139 -7.557 1.00 94.25 108 TRP A C 1
ATOM 831 O O . TRP A 1 108 ? 18.632 -2.960 -6.656 1.00 94.25 108 TRP A O 1
ATOM 841 N N . ASN A 1 109 ? 20.004 -4.329 -7.776 1.00 93.56 109 ASN A N 1
ATOM 842 C CA . ASN A 1 109 ? 19.661 -5.526 -7.022 1.00 93.56 109 ASN A CA 1
ATOM 843 C C . ASN A 1 109 ? 20.118 -5.449 -5.561 1.00 93.56 109 ASN A C 1
ATOM 845 O O . ASN A 1 109 ? 19.372 -5.846 -4.668 1.00 93.56 109 ASN A O 1
ATOM 849 N N . SER A 1 110 ? 21.322 -4.932 -5.307 1.00 94.94 110 SER A N 1
ATOM 850 C CA . SER A 1 110 ? 21.808 -4.683 -3.947 1.00 94.94 110 SER A CA 1
ATOM 851 C C . SER A 1 110 ? 20.906 -3.694 -3.205 1.00 94.94 110 SER A C 1
ATOM 853 O O . SER A 1 110 ? 20.504 -3.978 -2.079 1.00 94.94 110 SER A O 1
ATOM 855 N N . ALA A 1 111 ? 20.499 -2.595 -3.849 1.00 92.62 111 ALA A N 1
ATOM 856 C CA . ALA A 1 111 ? 19.581 -1.622 -3.257 1.00 92.62 111 ALA A CA 1
ATOM 857 C C . ALA A 1 111 ? 18.224 -2.250 -2.897 1.00 92.62 111 ALA A C 1
ATOM 859 O O . ALA A 1 111 ? 17.748 -2.081 -1.776 1.00 92.62 111 ALA A O 1
ATOM 860 N N . ASN A 1 112 ? 17.647 -3.048 -3.800 1.00 91.56 112 ASN A N 1
ATOM 861 C CA . ASN A 1 112 ? 16.375 -3.739 -3.562 1.00 91.56 112 ASN A CA 1
ATOM 862 C C . ASN A 1 112 ? 16.444 -4.811 -2.462 1.00 91.56 112 ASN A C 1
ATOM 864 O O . ASN A 1 112 ? 15.434 -5.104 -1.826 1.00 91.56 112 ASN A O 1
ATOM 868 N N . ARG A 1 113 ? 17.626 -5.383 -2.201 1.00 94.38 113 ARG A N 1
ATOM 869 C CA . ARG A 1 113 ? 17.856 -6.316 -1.084 1.00 94.38 113 ARG A CA 1
ATOM 870 C C . ARG A 1 113 ? 18.348 -5.646 0.200 1.00 94.38 113 ARG A C 1
ATOM 872 O O . ARG A 1 113 ? 18.578 -6.345 1.182 1.00 94.38 113 ARG A O 1
ATOM 879 N N . ALA A 1 114 ? 18.505 -4.321 0.211 1.00 94.50 114 ALA A N 1
ATOM 880 C CA . ALA A 1 114 ? 19.133 -3.577 1.305 1.00 94.50 114 ALA A CA 1
ATOM 881 C C . ALA A 1 114 ? 20.558 -4.074 1.647 1.00 94.50 114 ALA A C 1
ATOM 883 O O . ALA A 1 114 ? 20.979 -4.087 2.803 1.00 94.50 114 ALA A O 1
ATOM 884 N N . GLU A 1 115 ? 21.312 -4.472 0.624 1.00 94.69 115 GLU A N 1
ATOM 885 C CA . GLU A 1 115 ? 22.694 -4.941 0.719 1.00 94.69 115 GLU A CA 1
ATOM 886 C C . GLU A 1 115 ? 23.665 -3.891 0.168 1.00 94.69 115 GLU A C 1
ATOM 888 O O . GLU A 1 115 ? 23.341 -3.137 -0.751 1.00 94.69 115 GLU A O 1
ATOM 893 N N . LEU A 1 116 ? 24.899 -3.871 0.681 1.00 91.94 116 LEU A N 1
ATOM 894 C CA . LEU A 1 116 ? 25.966 -3.077 0.074 1.00 91.94 116 LEU A CA 1
ATOM 895 C C . LEU A 1 116 ? 26.526 -3.802 -1.162 1.00 91.94 116 LEU A C 1
ATOM 897 O O . LEU A 1 116 ? 26.827 -4.997 -1.081 1.00 91.94 116 LEU A O 1
ATOM 901 N N . PRO A 1 117 ? 26.706 -3.106 -2.298 1.00 90.31 117 PRO A N 1
ATOM 902 C CA . PRO A 1 117 ? 27.316 -3.700 -3.478 1.00 90.31 117 PRO A CA 1
ATOM 903 C C . PRO A 1 117 ? 28.803 -3.993 -3.242 1.00 90.31 117 PRO A C 1
ATOM 905 O O . PRO A 1 117 ? 29.499 -3.283 -2.512 1.00 90.31 117 PRO A O 1
ATOM 908 N N . THR A 1 118 ? 29.316 -5.039 -3.889 1.00 90.62 118 THR A N 1
ATOM 909 C CA . THR A 1 118 ? 30.744 -5.368 -3.833 1.00 90.62 118 THR A CA 1
ATOM 910 C C . THR A 1 118 ? 31.552 -4.405 -4.702 1.00 90.62 118 THR A C 1
ATOM 912 O O . THR A 1 118 ? 31.106 -3.992 -5.772 1.00 90.62 118 THR A O 1
ATOM 915 N N . ALA A 1 119 ? 32.781 -4.084 -4.286 1.00 88.25 119 ALA A N 1
ATOM 916 C CA . ALA A 1 119 ? 33.662 -3.203 -5.059 1.00 88.25 119 ALA A CA 1
ATOM 917 C C . ALA A 1 119 ? 33.932 -3.732 -6.481 1.00 88.25 119 ALA A C 1
ATOM 919 O O . ALA A 1 119 ? 33.982 -2.953 -7.425 1.00 88.25 119 ALA A O 1
ATOM 920 N N . ALA A 1 120 ? 34.044 -5.056 -6.643 1.00 86.94 120 ALA A N 1
ATOM 921 C CA . ALA A 1 120 ? 34.175 -5.690 -7.954 1.00 86.94 120 ALA A CA 1
ATOM 922 C C . ALA A 1 120 ? 32.912 -5.517 -8.816 1.00 86.94 120 ALA A C 1
ATOM 924 O O . ALA A 1 120 ? 33.025 -5.204 -9.996 1.00 86.94 120 ALA A O 1
ATOM 925 N N . GLY A 1 121 ? 31.719 -5.655 -8.225 1.00 87.94 121 GLY A N 1
ATOM 926 C CA . GLY A 1 121 ? 30.453 -5.462 -8.935 1.00 87.94 121 GLY A CA 1
ATOM 927 C C . GLY A 1 121 ? 30.237 -4.023 -9.411 1.00 87.94 121 GLY A C 1
ATOM 928 O O . GLY A 1 121 ? 29.654 -3.812 -10.467 1.00 87.94 121 GLY A O 1
ATOM 929 N N . LEU A 1 122 ? 30.758 -3.024 -8.691 1.00 88.19 122 LEU A N 1
ATOM 930 C CA . LEU A 1 122 ? 30.672 -1.611 -9.094 1.00 88.19 122 LEU A CA 1
ATOM 931 C C . LEU A 1 122 ? 31.507 -1.269 -10.340 1.00 88.19 122 LEU A C 1
ATOM 933 O O . LEU A 1 122 ? 31.250 -0.257 -10.993 1.00 88.19 122 LEU A O 1
ATOM 937 N N . LEU A 1 123 ? 32.498 -2.099 -10.667 1.00 92.94 123 LEU A N 1
ATOM 938 C CA . LEU A 1 123 ? 33.394 -1.915 -11.810 1.00 92.94 123 LEU A CA 1
ATOM 939 C C . LEU A 1 123 ? 32.998 -2.773 -13.020 1.00 92.94 123 LEU A C 1
ATOM 941 O O . LEU A 1 123 ? 33.683 -2.735 -14.042 1.00 92.94 123 LEU A O 1
ATOM 945 N N . ASP A 1 124 ? 31.917 -3.549 -12.920 1.00 93.62 124 ASP A N 1
ATOM 946 C CA . ASP A 1 124 ? 31.483 -4.441 -13.990 1.00 93.62 124 ASP A CA 1
ATOM 947 C C . ASP A 1 124 ? 30.827 -3.668 -15.145 1.00 93.62 124 ASP A C 1
ATOM 949 O O . ASP A 1 124 ? 29.649 -3.307 -15.114 1.00 93.62 124 ASP A O 1
ATOM 953 N N . GLU A 1 125 ? 31.601 -3.413 -16.195 1.00 93.88 125 GLU A N 1
ATOM 954 C CA . GLU A 1 125 ? 31.101 -2.793 -17.420 1.00 93.88 125 GLU A CA 1
ATOM 955 C C . GLU A 1 125 ? 30.501 -3.806 -18.398 1.00 93.88 125 GLU A C 1
ATOM 957 O O . GLU A 1 125 ? 30.013 -3.373 -19.441 1.00 93.88 125 GLU A O 1
ATOM 962 N N . ALA A 1 126 ? 30.538 -5.122 -18.133 1.00 94.81 126 ALA A N 1
ATOM 963 C CA . ALA A 1 126 ? 30.039 -6.150 -19.051 1.00 94.81 126 ALA A CA 1
ATOM 964 C C . ALA A 1 126 ? 28.548 -5.954 -19.376 1.00 94.81 126 ALA A C 1
ATOM 966 O O . ALA A 1 126 ? 27.804 -5.344 -18.612 1.00 94.81 126 ALA A O 1
ATOM 967 N N . ALA A 1 127 ? 28.093 -6.445 -20.534 1.00 94.50 127 ALA A N 1
ATOM 968 C CA . ALA A 1 127 ? 26.668 -6.406 -20.847 1.00 94.50 127 ALA A CA 1
ATOM 969 C C . ALA A 1 127 ? 25.939 -7.351 -19.890 1.00 94.50 127 ALA A C 1
ATOM 971 O O . ALA A 1 127 ? 26.262 -8.535 -19.832 1.00 94.50 127 ALA A O 1
ATOM 972 N N . SER A 1 128 ? 24.960 -6.824 -19.161 1.00 94.88 128 SER A N 1
ATOM 973 C CA . SER A 1 128 ? 24.199 -7.593 -18.171 1.00 94.88 128 SER A CA 1
ATOM 974 C C . SER A 1 128 ? 23.219 -8.595 -18.791 1.00 94.88 128 SER A C 1
ATOM 976 O O . SER A 1 128 ? 22.760 -9.503 -18.106 1.00 94.88 128 SER A O 1
ATOM 978 N N . GLY A 1 129 ? 22.877 -8.419 -20.072 1.00 93.75 129 GLY A N 1
ATOM 979 C CA . GLY A 1 129 ? 21.805 -9.161 -20.739 1.00 93.75 129 GLY A CA 1
ATOM 980 C C . GLY A 1 129 ? 20.397 -8.648 -20.414 1.00 93.75 129 GLY A C 1
ATOM 981 O O . GLY A 1 129 ? 19.443 -9.147 -20.997 1.00 93.75 129 GLY A O 1
ATOM 982 N N . VAL A 1 130 ? 20.270 -7.653 -19.528 1.00 95.69 130 VAL A N 1
ATOM 983 C CA . VAL A 1 130 ? 19.013 -6.944 -19.259 1.00 95.69 130 VAL A CA 1
ATOM 984 C C . VAL A 1 130 ? 18.804 -5.885 -20.339 1.00 95.69 130 VAL A C 1
ATOM 986 O O . VAL A 1 130 ? 19.723 -5.114 -20.629 1.00 95.69 130 VAL A O 1
ATOM 989 N N . VAL A 1 131 ? 17.607 -5.856 -20.924 1.00 96.31 131 VAL A N 1
ATOM 990 C CA . VAL A 1 131 ? 17.213 -4.859 -21.932 1.00 96.31 131 VAL A CA 1
ATOM 991 C C . VAL A 1 131 ? 16.543 -3.645 -21.283 1.00 96.31 131 VAL A C 1
ATOM 993 O O . VAL A 1 131 ? 16.169 -3.677 -20.109 1.00 96.31 131 VAL A O 1
ATOM 996 N N . LEU A 1 132 ? 16.415 -2.544 -22.024 1.00 94.94 132 LEU A N 1
ATOM 997 C CA . LEU A 1 132 ? 15.895 -1.285 -21.486 1.00 94.94 132 LEU A CA 1
ATOM 998 C C . LEU A 1 132 ? 14.423 -1.408 -21.060 1.00 94.94 132 LEU A C 1
ATOM 1000 O O . LEU A 1 132 ? 14.054 -0.932 -19.985 1.00 94.94 132 LEU A O 1
ATOM 1004 N N . SER A 1 133 ? 13.608 -2.102 -21.851 1.00 93.44 133 SER A N 1
ATOM 1005 C CA . SER A 1 133 ? 12.192 -2.358 -21.572 1.00 93.44 133 SER A CA 1
ATOM 1006 C C . SER A 1 133 ? 11.961 -3.198 -20.308 1.00 93.44 133 SER A C 1
ATOM 1008 O O . SER A 1 133 ? 10.973 -2.991 -19.596 1.00 93.44 133 SER A O 1
ATOM 1010 N N . ASP A 1 134 ? 12.892 -4.091 -19.952 1.00 94.69 134 ASP A N 1
ATOM 1011 C CA . ASP A 1 134 ? 12.846 -4.839 -18.689 1.00 94.69 134 ASP A CA 1
ATOM 1012 C C . ASP A 1 134 ? 13.051 -3.909 -17.489 1.00 94.69 134 ASP A C 1
ATOM 1014 O O . ASP A 1 134 ? 12.344 -4.026 -16.484 1.00 94.69 134 ASP A O 1
ATOM 1018 N N . VAL A 1 135 ? 13.994 -2.965 -17.598 1.00 95.06 135 VAL A N 1
ATOM 1019 C CA . VAL A 1 135 ? 14.251 -1.955 -16.558 1.00 95.06 135 VAL A CA 1
ATOM 1020 C C . VAL A 1 135 ? 13.042 -1.038 -16.396 1.00 95.06 135 VAL A C 1
ATOM 1022 O O . VAL A 1 135 ? 12.610 -0.801 -15.270 1.00 95.06 135 VAL A O 1
ATOM 1025 N N . GLU A 1 136 ? 12.463 -0.566 -17.502 1.00 92.56 136 GLU A N 1
ATOM 1026 C CA . GLU A 1 136 ? 11.239 0.244 -17.495 1.00 92.56 136 GLU A CA 1
ATOM 1027 C C . GLU A 1 136 ? 10.088 -0.508 -16.812 1.00 92.56 136 GLU A C 1
ATOM 1029 O O . GLU A 1 136 ? 9.470 0.002 -15.877 1.00 92.56 136 GLU A O 1
ATOM 1034 N N . THR A 1 137 ? 9.839 -1.753 -17.225 1.00 91.75 137 THR A N 1
ATOM 1035 C CA . THR A 1 137 ? 8.756 -2.574 -16.672 1.00 91.75 137 THR A CA 1
ATOM 1036 C C . THR A 1 137 ? 8.963 -2.830 -15.181 1.00 91.75 137 THR A C 1
ATOM 1038 O O . THR A 1 137 ? 8.013 -2.785 -14.396 1.00 91.75 137 THR A O 1
ATOM 1041 N N . GLN A 1 138 ? 10.201 -3.106 -14.766 1.00 94.62 138 GLN A N 1
ATOM 1042 C CA . GLN A 1 138 ? 10.523 -3.297 -13.358 1.00 94.62 138 GLN A CA 1
ATOM 1043 C C . GLN A 1 138 ? 10.314 -2.009 -12.557 1.00 94.62 138 GLN A C 1
ATOM 1045 O O . GLN A 1 138 ? 9.724 -2.063 -11.479 1.00 94.62 138 GLN A O 1
ATOM 1050 N N . HIS A 1 139 ? 10.728 -0.862 -13.093 1.00 93.25 139 HIS A N 1
ATOM 1051 C CA . HIS A 1 139 ? 10.535 0.429 -12.445 1.00 93.25 139 HIS A CA 1
ATOM 1052 C C . HIS A 1 139 ? 9.051 0.780 -12.273 1.00 93.25 139 HIS A C 1
ATOM 1054 O O . HIS A 1 139 ? 8.652 1.208 -11.192 1.00 93.25 139 HIS A O 1
ATOM 1060 N N . GLU A 1 140 ? 8.216 0.543 -13.287 1.00 93.12 140 GLU A N 1
ATOM 1061 C CA . GLU A 1 140 ? 6.768 0.766 -13.191 1.00 93.12 140 GLU A CA 1
ATOM 1062 C C . GLU A 1 140 ? 6.121 -0.144 -12.130 1.00 93.12 140 GLU A C 1
ATOM 1064 O O . GLU A 1 140 ? 5.320 0.333 -11.326 1.00 93.12 140 GLU A O 1
ATOM 1069 N N . ARG A 1 141 ? 6.533 -1.419 -12.026 1.00 92.56 141 ARG A N 1
ATOM 1070 C CA . ARG A 1 141 ? 6.072 -2.316 -10.945 1.00 92.56 141 ARG A CA 1
ATOM 1071 C C . ARG A 1 141 ? 6.483 -1.825 -9.557 1.00 92.56 141 ARG A C 1
ATOM 1073 O O . ARG A 1 141 ? 5.686 -1.876 -8.620 1.00 92.56 141 ARG A O 1
ATOM 1080 N N . GLU A 1 142 ? 7.725 -1.371 -9.406 1.00 94.19 142 GLU A N 1
ATOM 1081 C CA . GLU A 1 142 ? 8.230 -0.831 -8.139 1.00 94.19 142 GLU A CA 1
ATOM 1082 C C . GLU A 1 142 ? 7.501 0.466 -7.755 1.00 94.19 142 GLU A C 1
ATOM 1084 O O . GLU A 1 142 ? 7.122 0.642 -6.595 1.00 94.19 142 GLU A O 1
ATOM 1089 N N . ALA A 1 143 ? 7.232 1.343 -8.725 1.00 93.81 143 ALA A N 1
ATOM 1090 C CA . ALA A 1 143 ? 6.464 2.566 -8.524 1.00 93.81 143 ALA A CA 1
ATOM 1091 C C . ALA A 1 143 ? 5.008 2.268 -8.130 1.00 93.81 143 ALA A C 1
ATOM 1093 O O . ALA A 1 143 ? 4.496 2.863 -7.177 1.00 93.81 143 ALA A O 1
ATOM 1094 N N . GLU A 1 144 ? 4.350 1.319 -8.801 1.00 94.88 144 GLU A N 1
ATOM 1095 C CA . GLU A 1 144 ? 2.998 0.876 -8.450 1.00 94.88 144 GLU A CA 1
ATOM 1096 C C . GLU A 1 144 ? 2.947 0.349 -7.009 1.00 94.88 144 GLU A C 1
ATOM 1098 O O . GLU A 1 144 ? 2.115 0.790 -6.208 1.00 94.88 144 GLU A O 1
ATOM 1103 N N . ALA A 1 145 ? 3.877 -0.541 -6.647 1.00 94.00 145 ALA A N 1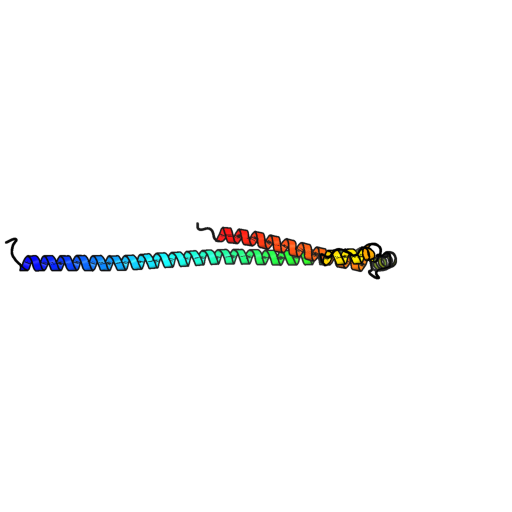
ATOM 1104 C CA . ALA A 1 145 ? 3.979 -1.090 -5.299 1.00 94.00 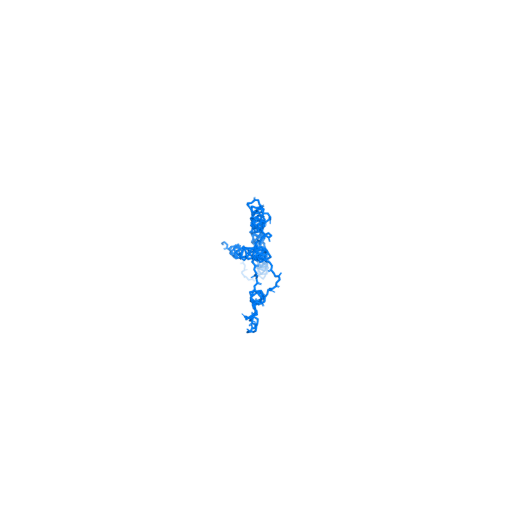145 ALA A CA 1
ATOM 1105 C C . ALA A 1 145 ? 4.243 0.004 -4.253 1.00 94.00 145 ALA A C 1
ATOM 1107 O O . ALA A 1 145 ? 3.622 0.007 -3.187 1.00 94.00 145 ALA A O 1
ATOM 1108 N N . PHE A 1 146 ? 5.114 0.970 -4.560 1.00 95.12 146 PHE A N 1
ATOM 1109 C CA . PHE A 1 146 ? 5.375 2.115 -3.693 1.00 95.12 146 PHE A CA 1
ATOM 1110 C C . PHE A 1 146 ? 4.109 2.944 -3.455 1.00 95.12 146 PHE A C 1
ATOM 1112 O O . PHE A 1 146 ? 3.757 3.210 -2.304 1.00 95.12 146 PHE A O 1
ATOM 1119 N N . HIS A 1 147 ? 3.390 3.320 -4.516 1.00 95.44 147 HIS A N 1
ATOM 1120 C CA . HIS A 1 147 ? 2.164 4.109 -4.393 1.00 95.44 147 HIS A CA 1
ATOM 1121 C C . HIS A 1 147 ? 1.060 3.352 -3.648 1.00 95.44 147 HIS A C 1
ATOM 1123 O O . HIS A 1 147 ? 0.371 3.947 -2.817 1.00 95.44 147 HIS A O 1
ATOM 1129 N N . SER A 1 148 ? 0.935 2.047 -3.892 1.00 94.69 148 SER A N 1
ATOM 1130 C CA . SER A 1 148 ? 0.039 1.150 -3.160 1.00 94.69 148 SER A CA 1
ATOM 1131 C C . SER A 1 148 ? 0.364 1.138 -1.663 1.00 94.69 148 SER A C 1
ATOM 1133 O O . SER A 1 148 ? -0.501 1.415 -0.834 1.00 94.69 148 SER A O 1
ATOM 1135 N N . ASN A 1 149 ? 1.624 0.899 -1.295 1.00 96.12 149 ASN A N 1
ATOM 1136 C CA . ASN A 1 149 ? 2.050 0.841 0.105 1.00 96.12 149 ASN A CA 1
ATOM 1137 C C . ASN A 1 149 ? 1.908 2.195 0.811 1.00 96.12 149 ASN A C 1
ATOM 1139 O O . ASN A 1 149 ? 1.430 2.261 1.944 1.00 96.12 149 ASN A O 1
ATOM 1143 N N . ALA A 1 150 ? 2.278 3.288 0.140 1.00 96.06 150 ALA A N 1
ATOM 1144 C CA . ALA A 1 150 ? 2.116 4.638 0.670 1.00 96.06 150 ALA A CA 1
ATOM 1145 C C . ALA A 1 150 ? 0.637 4.965 0.929 1.00 96.06 150 ALA A C 1
ATOM 1147 O O . ALA A 1 150 ? 0.307 5.572 1.951 1.00 96.06 150 ALA A O 1
ATOM 1148 N N . ARG A 1 151 ? -0.262 4.530 0.034 1.00 94.56 151 ARG A N 1
ATOM 1149 C CA . ARG A 1 151 ? -1.706 4.692 0.216 1.00 94.56 151 ARG A CA 1
ATOM 1150 C C . ARG A 1 151 ? -2.221 3.873 1.396 1.00 94.56 151 ARG A C 1
ATOM 1152 O O . ARG A 1 151 ? -2.870 4.448 2.261 1.00 94.56 151 ARG A O 1
ATOM 1159 N N . GLN A 1 152 ? -1.866 2.591 1.480 1.00 94.12 152 GLN A N 1
ATOM 1160 C CA . GLN A 1 152 ? -2.257 1.724 2.597 1.00 94.12 152 GLN A CA 1
ATOM 1161 C C . GLN A 1 152 ? -1.791 2.275 3.950 1.00 94.12 152 GLN A C 1
ATOM 1163 O O . GLN A 1 152 ? -2.545 2.251 4.920 1.00 94.12 152 GLN A O 1
ATOM 1168 N N . LEU A 1 153 ? -0.571 2.818 4.021 1.00 96.75 153 LEU A N 1
ATOM 1169 C CA . LEU A 1 153 ? -0.061 3.442 5.242 1.00 96.75 153 LEU A CA 1
ATOM 1170 C C . LEU A 1 153 ? -0.873 4.684 5.628 1.00 96.75 153 LEU A C 1
ATOM 1172 O O . LEU A 1 153 ? -1.172 4.874 6.806 1.00 96.75 153 LEU A O 1
ATOM 1176 N N . LYS A 1 154 ? -1.245 5.516 4.651 1.00 94.56 154 LYS A N 1
ATOM 1177 C CA . LYS A 1 154 ? -2.098 6.683 4.890 1.00 94.56 154 LYS A CA 1
ATOM 1178 C C . LYS A 1 154 ? -3.491 6.271 5.374 1.00 94.56 154 LYS A C 1
ATOM 1180 O O . LYS A 1 154 ? -3.952 6.796 6.381 1.00 94.56 154 LYS A O 1
ATOM 1185 N N . ASP A 1 155 ? -4.106 5.286 4.724 1.00 93.19 155 ASP A N 1
ATOM 1186 C CA . ASP A 1 155 ? -5.422 4.763 5.110 1.00 93.19 155 ASP A CA 1
ATOM 1187 C C . ASP A 1 155 ? -5.398 4.171 6.526 1.00 93.19 155 ASP A C 1
ATOM 1189 O O . ASP A 1 155 ? -6.322 4.381 7.310 1.00 93.19 155 ASP A O 1
ATOM 1193 N N . LEU A 1 156 ? -4.307 3.493 6.899 1.00 94.88 156 LEU A N 1
ATOM 1194 C CA . LEU A 1 156 ? -4.103 3.001 8.259 1.00 94.88 156 LEU A CA 1
ATOM 1195 C C . LEU A 1 156 ? -3.998 4.147 9.275 1.00 94.88 156 LEU A C 1
ATOM 1197 O O . LEU A 1 156 ? -4.609 4.073 10.340 1.00 94.88 156 LEU A O 1
ATOM 1201 N N . GLN A 1 157 ? -3.236 5.201 8.972 1.00 95.56 157 GLN A N 1
ATOM 1202 C CA . GLN A 1 157 ? -3.105 6.371 9.852 1.00 95.56 157 GLN A CA 1
ATOM 1203 C C . GLN A 1 157 ? -4.451 7.084 10.044 1.00 95.56 157 GLN A C 1
ATOM 1205 O O . GLN A 1 157 ? -4.819 7.430 11.174 1.00 95.56 157 GLN A O 1
ATOM 1210 N N . ASP A 1 158 ? -5.211 7.243 8.961 1.00 93.06 158 ASP A N 1
ATOM 1211 C CA . ASP A 1 158 ? -6.547 7.832 8.987 1.00 93.06 158 ASP A CA 1
ATOM 1212 C C . ASP A 1 158 ? -7.509 6.955 9.807 1.00 93.06 158 ASP A C 1
ATOM 1214 O O . ASP A 1 158 ? -8.223 7.461 10.676 1.00 93.06 158 ASP A O 1
ATOM 1218 N N . TRP A 1 159 ? -7.474 5.630 9.621 1.00 93.88 159 TRP A N 1
ATOM 1219 C CA . TRP A 1 159 ? -8.268 4.685 10.410 1.00 93.88 159 TRP A CA 1
ATOM 1220 C C . TRP A 1 159 ? -7.933 4.745 11.901 1.00 93.88 159 TRP A C 1
ATOM 1222 O O . TRP A 1 159 ? -8.846 4.858 12.717 1.00 93.88 159 TRP A O 1
ATOM 1232 N N . VAL A 1 160 ? -6.649 4.726 12.282 1.00 94.62 160 VAL A N 1
ATOM 1233 C CA . VAL A 1 160 ? -6.233 4.828 13.694 1.00 94.62 160 VAL A CA 1
ATOM 1234 C C . VAL A 1 160 ? -6.764 6.117 14.319 1.00 94.62 160 VAL A C 1
ATOM 1236 O O . VAL A 1 160 ? -7.295 6.086 15.430 1.00 94.62 160 VAL A O 1
ATOM 1239 N N . THR A 1 161 ? -6.685 7.235 13.597 1.00 93.94 161 THR A N 1
ATOM 1240 C CA . THR A 1 161 ? -7.212 8.524 14.062 1.00 93.94 161 THR A CA 1
ATOM 1241 C C . THR A 1 161 ? -8.726 8.454 14.273 1.00 93.94 161 THR A C 1
ATOM 1243 O O . THR A 1 161 ? -9.230 8.840 15.327 1.00 93.94 161 THR A O 1
ATOM 1246 N N . GLN A 1 162 ? -9.468 7.881 13.321 1.00 90.81 162 GLN A N 1
ATOM 1247 C CA . GLN A 1 162 ? -10.919 7.709 13.441 1.00 90.81 162 GLN A CA 1
ATOM 1248 C C . GLN A 1 162 ? -11.314 6.777 14.595 1.00 90.81 162 GLN A C 1
ATOM 1250 O O . GLN A 1 162 ? -12.300 7.042 15.282 1.00 90.81 162 GLN A O 1
ATOM 1255 N N . GLN A 1 163 ? -10.547 5.712 14.847 1.00 90.25 163 GLN A N 1
ATOM 1256 C CA . GLN A 1 163 ? -10.776 4.808 15.978 1.00 90.25 163 GLN A CA 1
ATOM 1257 C C . GLN A 1 163 ? -10.574 5.511 17.321 1.00 90.25 163 GLN A C 1
ATOM 1259 O O . GLN A 1 163 ? -11.369 5.316 18.242 1.00 90.25 163 GLN A O 1
ATOM 1264 N N . GLN A 1 164 ? -9.546 6.357 17.427 1.00 91.12 164 GLN A N 1
ATOM 1265 C CA . GLN A 1 164 ? -9.301 7.160 18.624 1.00 91.12 164 GLN A CA 1
ATOM 1266 C C . GLN A 1 164 ? -10.437 8.154 18.878 1.00 91.12 164 GLN A C 1
ATOM 1268 O O . GLN A 1 164 ? -10.893 8.269 20.013 1.00 91.12 164 GLN A O 1
ATOM 1273 N N . GLU A 1 165 ? -10.938 8.828 17.840 1.00 89.12 165 GLU A N 1
ATOM 1274 C CA . GLU A 1 165 ? -12.096 9.722 17.967 1.00 89.12 165 GLU A CA 1
ATOM 1275 C C . GLU A 1 165 ? -13.375 8.959 18.344 1.00 89.12 165 GLU A C 1
ATOM 1277 O O . GLU A 1 165 ? -14.116 9.390 19.226 1.00 89.12 165 GLU A O 1
ATOM 1282 N N . ALA A 1 166 ? -13.621 7.791 17.743 1.00 85.12 166 ALA A N 1
ATOM 1283 C CA . ALA A 1 166 ? -14.787 6.961 18.049 1.00 85.12 166 ALA A CA 1
ATOM 1284 C C . ALA A 1 166 ? -14.771 6.388 19.480 1.00 85.12 166 ALA A C 1
ATOM 1286 O O . ALA A 1 166 ? -15.837 6.108 20.033 1.00 85.12 166 ALA A O 1
ATOM 1287 N N . ALA A 1 167 ? -13.583 6.220 20.069 1.00 83.38 167 ALA A N 1
ATOM 1288 C CA . ALA A 1 167 ? -13.390 5.719 21.427 1.00 83.38 167 ALA A CA 1
ATOM 1289 C C . ALA A 1 167 ? -13.541 6.796 22.519 1.00 83.38 167 ALA A C 1
ATOM 1291 O O . ALA A 1 167 ? -13.618 6.449 23.700 1.00 83.38 167 ALA A O 1
ATOM 1292 N N . LYS A 1 168 ? -13.586 8.091 22.169 1.00 83.25 168 LYS A N 1
ATOM 1293 C CA . LYS A 1 168 ? -13.774 9.159 23.162 1.00 83.25 168 LYS A CA 1
ATOM 1294 C C . LYS A 1 168 ? -15.206 9.126 23.724 1.00 83.25 168 LYS A C 1
ATOM 1296 O O . LYS A 1 168 ? -16.163 9.123 22.943 1.00 83.25 168 LYS A O 1
ATOM 1301 N N . PRO A 1 169 ? -15.382 9.120 25.060 1.00 68.00 169 PRO A N 1
ATOM 13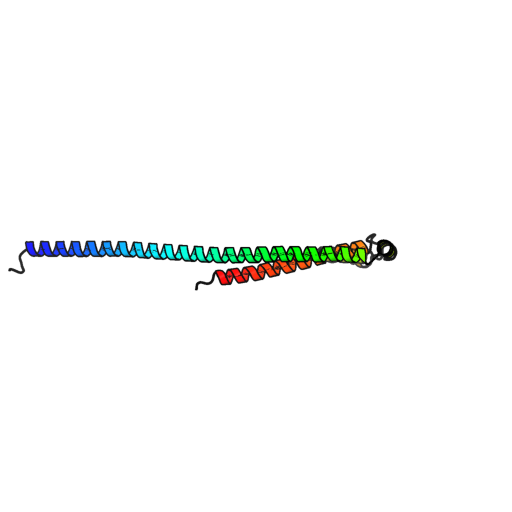02 C CA . PRO A 1 169 ? -16.698 9.315 25.661 1.00 68.00 169 PRO A CA 1
ATOM 1303 C C . PRO A 1 169 ? -17.208 10.736 25.356 1.00 68.00 169 PRO A C 1
ATOM 1305 O O . PRO A 1 169 ? -16.410 11.672 25.309 1.00 68.00 169 PRO A O 1
ATOM 1308 N N . GLN A 1 170 ? -18.520 10.870 25.111 1.00 59.47 170 GLN A N 1
ATOM 1309 C CA . GLN A 1 170 ? -19.194 12.170 24.948 1.00 59.47 170 GLN A CA 1
ATOM 1310 C C . GLN A 1 170 ? -19.275 12.931 26.269 1.00 59.47 170 GLN A C 1
ATOM 1312 O O . GLN A 1 170 ? -19.499 12.266 27.307 1.00 59.47 170 GLN A O 1
#

Organism: Ralstonia pickettii (NCBI:txid329)

Sequence (170 aa):
MSLLDPRFWAGVILALALAFGLGYGAGDLHRLQVERSRALQAKVAAAQTESRQASASAKVADEAAQAQTRIQTVFRDRILYRDREVPHEIVVHDDAACRIPGRFVGMWNSANRAELPTAAGLLDEAASGVVLSDVETQHEREAEAFHSNARQLKDLQDWVTQQQEAAKPQ